Protein AF-A0A3D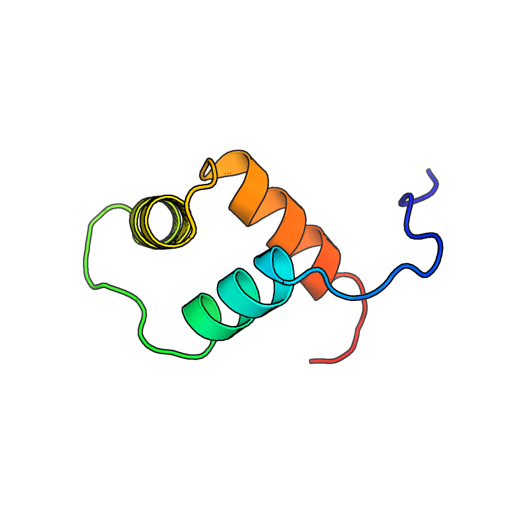0X3I3-F1 (afdb_monomer_lite)

Secondary structure (DSSP, 8-state):
-----------HHHHHHHHHHHS----SS-HHHHHHHHHTS-HHHHHHHHHHHHHS---

Structure (mmCIF, N/CA/C/O backbone):
data_AF-A0A3D0X3I3-F1
#
_entry.id   AF-A0A3D0X3I3-F1
#
loop_
_atom_site.group_PDB
_atom_site.id
_atom_site.type_symbol
_atom_site.label_atom_id
_atom_site.label_alt_id
_atom_site.label_comp_id
_atom_site.label_asym_id
_atom_site.label_entity_id
_atom_site.label_seq_id
_atom_site.pdbx_PDB_ins_code
_atom_site.Cartn_x
_atom_site.Cartn_y
_atom_site.Cartn_z
_atom_site.occupancy
_atom_site.B_iso_or_equiv
_atom_site.auth_seq_id
_atom_site.auth_comp_id
_atom_site.auth_asym_id
_atom_site.auth_atom_id
_atom_site.pdbx_PDB_model_num
ATOM 1 N N . MET A 1 1 ? 4.506 20.801 15.676 1.00 37.81 1 MET A N 1
ATOM 2 C CA . MET A 1 1 ? 3.590 19.811 15.069 1.00 37.81 1 MET A CA 1
ATOM 3 C C . MET A 1 1 ? 4.452 18.676 14.515 1.00 37.81 1 MET A C 1
ATOM 5 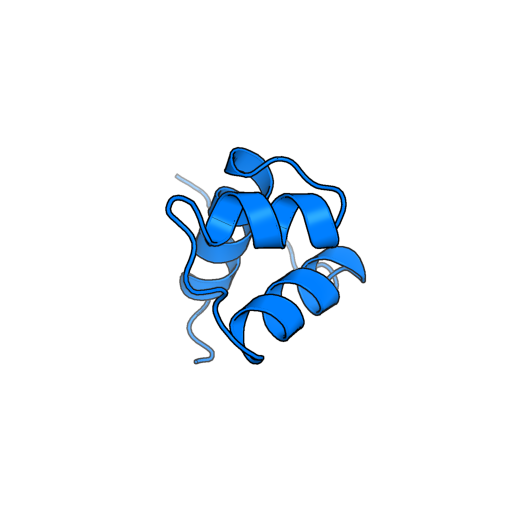O O . MET A 1 1 ? 4.901 18.745 13.381 1.00 37.81 1 MET A O 1
ATOM 9 N N . ARG A 1 2 ? 4.863 17.735 15.382 1.00 36.50 2 ARG A N 1
ATOM 10 C CA . ARG A 1 2 ? 5.868 16.706 15.051 1.00 36.50 2 ARG A CA 1
ATOM 11 C C . ARG A 1 2 ? 5.199 15.623 14.211 1.00 36.50 2 ARG A C 1
ATOM 13 O O . ARG A 1 2 ? 4.409 14.848 14.740 1.00 36.50 2 ARG A O 1
ATOM 20 N N . CYS A 1 3 ? 5.511 15.589 12.915 1.00 32.75 3 CYS A N 1
ATOM 21 C CA . CYS A 1 3 ? 5.347 14.374 12.126 1.00 32.75 3 CYS A CA 1
ATOM 22 C C . CYS A 1 3 ? 6.063 13.239 12.877 1.00 32.75 3 CYS A C 1
ATOM 24 O O . CYS A 1 3 ? 7.227 13.365 13.247 1.00 32.75 3 CYS A O 1
ATOM 26 N N . LYS A 1 4 ? 5.301 12.190 13.183 1.00 41.84 4 LYS A N 1
ATOM 27 C CA . LYS A 1 4 ? 5.605 11.079 14.097 1.00 41.84 4 LYS A CA 1
ATOM 28 C C . LYS A 1 4 ? 6.640 10.075 13.558 1.00 41.84 4 LYS A C 1
ATOM 30 O O . LYS A 1 4 ? 6.595 8.913 13.938 1.00 41.84 4 LYS A O 1
ATOM 35 N N . TYR A 1 5 ? 7.557 10.475 12.685 1.00 46.16 5 TYR A N 1
ATOM 36 C CA . TYR A 1 5 ? 8.514 9.529 12.110 1.00 46.16 5 TYR A CA 1
ATOM 37 C C . TYR A 1 5 ? 9.730 9.390 13.024 1.00 46.16 5 TYR A C 1
ATOM 39 O O . TYR A 1 5 ? 10.710 10.122 12.942 1.00 46.16 5 TYR A O 1
ATOM 47 N N . MET A 1 6 ? 9.581 8.483 13.985 1.00 40.94 6 MET A N 1
ATOM 48 C CA . MET A 1 6 ? 10.691 7.786 14.617 1.00 40.94 6 MET A CA 1
ATOM 49 C C . MET A 1 6 ? 11.120 6.706 13.621 1.00 40.94 6 MET A C 1
ATOM 51 O O . MET A 1 6 ? 10.266 5.950 13.163 1.00 40.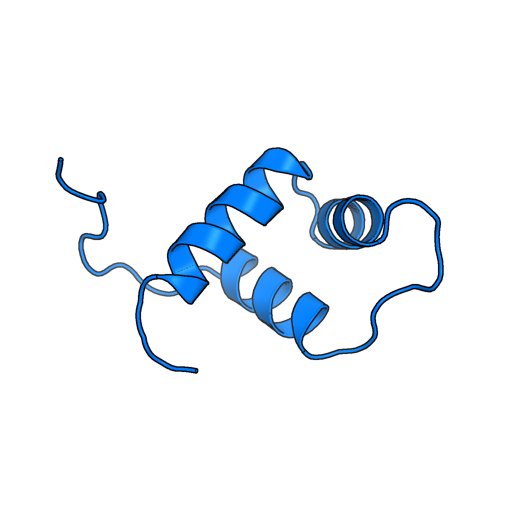94 6 MET A O 1
ATOM 55 N N . GLU A 1 7 ? 12.395 6.698 13.239 1.00 54.09 7 GLU A N 1
ATOM 56 C CA . GLU A 1 7 ? 13.019 5.718 12.342 1.00 54.09 7 GLU A CA 1
ATOM 57 C C . GLU A 1 7 ? 12.473 4.301 12.580 1.00 54.09 7 GLU A C 1
ATOM 59 O O . GLU A 1 7 ? 12.731 3.701 13.622 1.00 54.09 7 GLU A O 1
ATOM 64 N N . CYS A 1 8 ? 11.694 3.761 11.643 1.00 38.50 8 CYS A N 1
ATOM 65 C CA . CYS A 1 8 ? 11.229 2.383 11.729 1.00 38.50 8 CYS A CA 1
ATOM 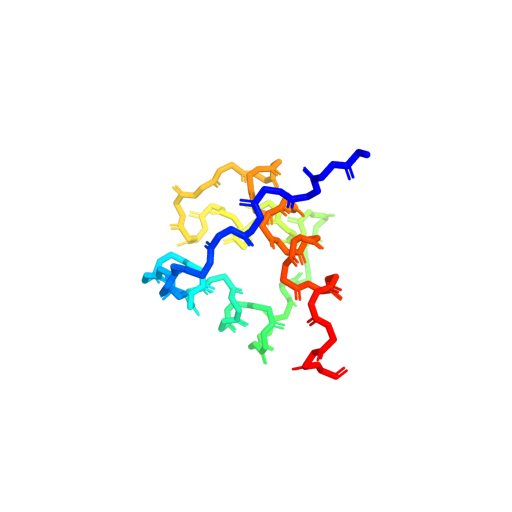66 C C . CYS A 1 8 ? 10.953 1.874 10.317 1.00 38.50 8 CYS A C 1
ATOM 68 O O . CYS A 1 8 ? 9.996 2.298 9.678 1.00 38.50 8 CYS A O 1
ATOM 70 N N . GLU A 1 9 ? 11.895 1.069 9.826 1.00 53.12 9 GLU A N 1
ATOM 71 C CA . GLU A 1 9 ? 11.783 0.102 8.733 1.00 53.12 9 GLU A CA 1
ATOM 72 C C . GLU A 1 9 ? 10.544 0.243 7.831 1.00 53.12 9 GLU A C 1
ATOM 74 O O . GLU A 1 9 ? 9.435 -0.080 8.249 1.00 53.12 9 GLU A O 1
ATOM 79 N N . ILE A 1 10 ? 10.743 0.657 6.568 1.00 66.06 10 ILE A N 1
ATOM 80 C CA . ILE A 1 10 ? 9.709 0.590 5.519 1.00 66.06 10 ILE A CA 1
ATOM 81 C C . ILE A 1 10 ? 9.049 -0.793 5.603 1.00 66.06 10 ILE A C 1
ATOM 83 O O . ILE A 1 10 ? 9.690 -1.804 5.273 1.00 66.06 10 ILE A O 1
ATOM 87 N N . SER A 1 11 ? 7.793 -0.836 6.058 1.00 75.31 11 SER A N 1
ATOM 88 C CA . SER A 1 11 ? 7.100 -2.095 6.299 1.00 75.31 11 SER A CA 1
ATOM 89 C C . SER A 1 11 ? 6.923 -2.832 4.977 1.00 75.31 11 SER A C 1
ATOM 91 O O . SER A 1 11 ? 6.962 -2.251 3.888 1.00 75.31 11 SER A O 1
ATOM 93 N N . GLN A 1 12 ? 6.696 -4.142 5.039 1.00 79.69 12 GLN A N 1
ATOM 94 C CA . GLN A 1 12 ? 6.377 -4.928 3.844 1.00 79.69 12 GLN A CA 1
ATOM 95 C C . GLN A 1 12 ? 5.155 -4.355 3.103 1.00 79.69 12 GLN A C 1
ATOM 97 O O . GLN A 1 12 ? 5.097 -4.421 1.877 1.00 79.69 12 GLN A O 1
ATOM 102 N N . LEU A 1 13 ? 4.217 -3.740 3.834 1.00 81.50 13 LEU A N 1
ATOM 103 C CA . LEU A 1 13 ? 3.095 -2.993 3.262 1.00 81.50 13 LEU A CA 1
ATOM 104 C C . LEU A 1 13 ? 3.553 -1.736 2.516 1.00 81.50 13 LEU A C 1
ATOM 106 O O . LEU A 1 13 ? 3.188 -1.570 1.357 1.00 81.50 13 LEU A O 1
ATOM 110 N N . ASP A 1 14 ? 4.401 -0.899 3.111 1.00 80.25 14 ASP A N 1
ATOM 111 C CA . ASP A 1 14 ? 4.905 0.315 2.454 1.00 80.25 14 ASP A CA 1
ATOM 112 C C . ASP A 1 14 ? 5.701 -0.019 1.185 1.00 80.25 14 ASP A C 1
ATOM 114 O O . ASP A 1 14 ? 5.538 0.631 0.157 1.00 80.25 14 ASP A O 1
ATOM 118 N N . LYS A 1 15 ? 6.490 -1.104 1.198 1.00 81.69 15 LYS A N 1
ATOM 119 C CA . LYS A 1 15 ? 7.179 -1.598 -0.009 1.00 81.69 15 LYS A CA 1
ATOM 120 C C . LYS A 1 15 ? 6.197 -2.012 -1.103 1.00 81.69 15 LYS A C 1
ATOM 122 O O . LYS A 1 15 ? 6.469 -1.760 -2.274 1.00 81.69 15 LYS A O 1
ATOM 127 N N . LYS A 1 16 ? 5.073 -2.645 -0.749 1.00 84.06 16 LYS A N 1
ATOM 128 C CA . LYS A 1 16 ? 4.016 -2.992 -1.714 1.00 84.06 16 LYS A CA 1
ATOM 129 C C . LYS A 1 16 ? 3.343 -1.744 -2.280 1.00 84.06 16 LYS A C 1
ATOM 131 O O . LYS A 1 16 ? 3.133 -1.696 -3.483 1.00 84.06 16 LYS A O 1
ATOM 136 N N . ILE A 1 17 ? 3.070 -0.742 -1.443 1.00 82.69 17 ILE A N 1
ATOM 137 C CA . ILE A 1 17 ? 2.494 0.549 -1.852 1.00 82.69 17 ILE A CA 1
ATOM 138 C C . ILE A 1 17 ? 3.426 1.274 -2.828 1.00 82.69 17 ILE A C 1
ATOM 140 O O . ILE A 1 17 ? 2.996 1.674 -3.904 1.00 82.69 17 ILE A O 1
ATOM 144 N N . ILE A 1 18 ? 4.712 1.392 -2.484 1.00 80.06 18 ILE A N 1
ATOM 145 C CA . ILE A 1 18 ? 5.718 2.046 -3.332 1.00 80.06 18 ILE A CA 1
ATOM 146 C C . ILE A 1 18 ? 5.862 1.310 -4.661 1.00 80.06 18 ILE A C 1
ATOM 148 O O . ILE A 1 18 ? 5.879 1.951 -5.704 1.00 80.06 18 ILE A O 1
ATOM 152 N N . ARG A 1 19 ? 5.925 -0.028 -4.644 1.00 83.19 19 ARG A N 1
ATOM 153 C CA . ARG A 1 19 ? 5.965 -0.820 -5.879 1.00 83.19 19 ARG A CA 1
ATOM 154 C C . ARG A 1 19 ? 4.723 -0.584 -6.723 1.00 83.19 19 ARG A C 1
ATOM 156 O O . ARG A 1 19 ? 4.868 -0.279 -7.889 1.00 83.19 19 ARG A O 1
ATOM 163 N N . ALA A 1 20 ? 3.534 -0.646 -6.130 1.00 82.88 20 ALA A N 1
ATOM 164 C CA . ALA A 1 20 ? 2.277 -0.419 -6.836 1.00 82.88 20 ALA A CA 1
ATOM 165 C C . ALA A 1 20 ? 2.186 0.990 -7.461 1.00 82.88 20 ALA A C 1
ATOM 167 O O . ALA A 1 20 ? 1.569 1.145 -8.505 1.00 82.88 20 ALA A O 1
ATOM 168 N N . LEU A 1 21 ? 2.824 1.997 -6.852 1.00 79.62 21 LEU A N 1
ATOM 169 C CA . LEU A 1 21 ? 2.954 3.351 -7.408 1.00 79.62 21 LEU A CA 1
ATOM 170 C C . LEU A 1 21 ? 4.022 3.486 -8.502 1.00 79.62 21 LEU A C 1
ATOM 172 O O . LEU A 1 21 ? 3.891 4.350 -9.363 1.00 79.62 21 LEU A O 1
ATOM 176 N N . GLN A 1 22 ? 5.104 2.708 -8.422 1.00 79.31 22 GLN A N 1
ATOM 177 C CA . GLN A 1 22 ? 6.197 2.700 -9.404 1.00 79.31 22 GLN A CA 1
ATOM 178 C C . GLN A 1 22 ? 5.902 1.834 -10.635 1.00 79.31 22 GLN A C 1
ATOM 180 O O . GLN A 1 22 ? 6.636 1.935 -11.615 1.00 79.31 22 GLN A O 1
ATOM 185 N N . ASP A 1 23 ? 4.899 0.962 -10.549 1.00 79.00 23 ASP A N 1
ATOM 186 C CA . ASP A 1 23 ? 4.492 0.035 -11.604 1.00 79.00 23 ASP A CA 1
ATOM 187 C C . ASP A 1 23 ? 3.585 0.760 -12.623 1.00 79.00 23 ASP A C 1
ATOM 189 O O . ASP A 1 23 ? 3.965 1.798 -13.161 1.00 79.00 23 ASP A O 1
ATOM 193 N N . ASP A 1 24 ? 2.379 0.254 -12.880 1.00 75.25 24 ASP A N 1
ATOM 194 C CA . ASP A 1 24 ? 1.419 0.859 -13.805 1.00 75.25 24 ASP A CA 1
ATOM 195 C C . ASP A 1 24 ? 0.165 1.377 -13.082 1.00 75.25 24 ASP A C 1
ATOM 197 O O . ASP A 1 24 ? -0.470 0.667 -12.291 1.00 75.25 24 ASP A O 1
ATOM 201 N N . PHE A 1 25 ? -0.231 2.617 -13.388 1.00 77.88 25 PHE A N 1
ATOM 202 C CA . PHE A 1 25 ? -1.485 3.183 -12.892 1.00 77.88 25 PHE A CA 1
ATOM 203 C C . PHE A 1 25 ? -2.660 2.625 -13.707 1.00 77.88 25 PHE A C 1
ATOM 205 O O . PHE A 1 25 ? -2.729 2.862 -14.915 1.00 77.88 25 PHE A O 1
ATOM 212 N N . PRO A 1 26 ? -3.620 1.917 -13.081 1.00 78.69 26 PRO A N 1
ATOM 213 C CA . PRO A 1 26 ? -4.779 1.411 -13.802 1.00 78.69 26 PRO A CA 1
ATOM 214 C C . PRO A 1 26 ? -5.615 2.577 -14.348 1.00 78.69 26 PRO A C 1
ATOM 216 O O . PRO A 1 26 ? -5.922 3.524 -13.627 1.00 78.69 26 PRO A O 1
ATOM 219 N N . LEU A 1 27 ? -6.016 2.496 -15.617 1.00 79.50 27 LEU A N 1
ATOM 220 C CA . LEU A 1 27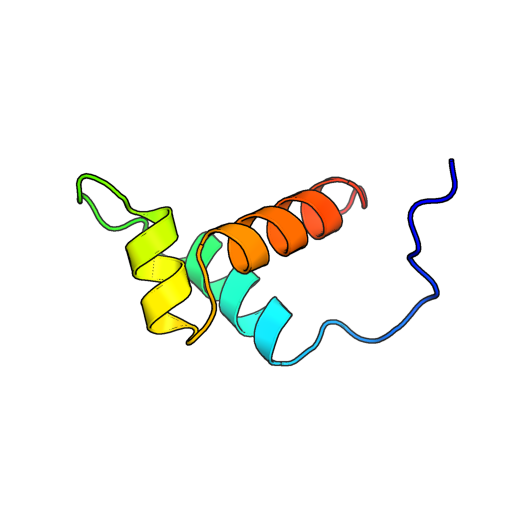 ? -6.892 3.471 -16.281 1.00 79.50 27 LEU A CA 1
ATOM 221 C C . LEU A 1 27 ? -8.358 3.260 -15.866 1.00 79.50 27 LEU A C 1
ATOM 223 O O . LEU A 1 27 ? -9.209 2.906 -16.678 1.00 79.50 27 LEU A O 1
ATOM 227 N N . VAL A 1 28 ? -8.634 3.422 -14.577 1.00 84.25 28 VAL A N 1
ATOM 228 C CA . VAL A 1 28 ? -9.969 3.329 -13.972 1.00 84.25 28 VAL A CA 1
ATOM 229 C C . VAL A 1 28 ? -10.339 4.667 -13.333 1.00 84.25 28 VAL A C 1
ATOM 231 O O . VAL A 1 28 ? -9.483 5.534 -13.172 1.00 84.25 28 VAL A O 1
ATOM 234 N N . GLU A 1 29 ? -11.607 4.843 -12.960 1.00 83.31 29 GLU A N 1
ATOM 235 C CA . GLU A 1 29 ? -12.094 6.093 -12.352 1.00 83.31 29 GLU A CA 1
ATOM 236 C C . GLU A 1 29 ? -11.393 6.415 -11.019 1.00 83.31 29 GLU A C 1
ATOM 238 O O . GLU A 1 29 ? -11.116 7.577 -10.729 1.00 83.31 29 GLU A O 1
ATOM 243 N N . GLU A 1 30 ? -11.046 5.389 -10.234 1.00 84.44 30 GLU A N 1
ATOM 244 C CA . GLU A 1 30 ? -10.419 5.526 -8.913 1.00 84.44 30 GLU A CA 1
ATOM 245 C C . GLU A 1 30 ? -9.139 4.664 -8.807 1.00 84.44 30 GLU A C 1
ATOM 247 O O . GLU A 1 30 ? -9.137 3.609 -8.164 1.00 84.44 30 GLU A O 1
ATOM 252 N N . PRO A 1 31 ? -8.014 5.075 -9.426 1.00 83.75 31 PRO A N 1
ATOM 253 C CA . PRO A 1 31 ? -6.806 4.251 -9.491 1.00 83.75 31 PRO A CA 1
ATOM 254 C C . PRO A 1 31 ? -6.188 3.987 -8.114 1.00 83.75 31 PRO A C 1
ATOM 256 O O . PRO A 1 31 ? -5.716 2.886 -7.849 1.00 83.75 31 PRO A O 1
ATOM 259 N N . TYR A 1 32 ? -6.228 4.962 -7.202 1.00 83.06 32 TYR A N 1
ATOM 260 C CA . TYR A 1 32 ? -5.696 4.808 -5.844 1.00 83.06 32 TYR A CA 1
ATOM 261 C C . TYR A 1 32 ? -6.485 3.802 -5.011 1.00 83.06 32 TYR A C 1
ATOM 263 O O . TYR A 1 32 ? -5.892 3.046 -4.246 1.00 83.06 32 TYR A O 1
ATOM 271 N N . LYS A 1 33 ? -7.804 3.750 -5.192 1.00 85.44 33 LYS A N 1
ATOM 272 C CA . LYS A 1 33 ? -8.679 2.783 -4.531 1.00 85.44 33 LYS A CA 1
ATOM 273 C C . LYS A 1 33 ? -8.415 1.363 -5.017 1.00 85.44 33 LYS A C 1
ATOM 275 O O . LYS A 1 33 ? -8.325 0.451 -4.201 1.00 85.44 33 LYS A O 1
ATOM 280 N N . GLU A 1 34 ? -8.214 1.188 -6.321 1.00 87.38 34 GLU A N 1
ATOM 281 C CA . GLU A 1 34 ? -7.817 -0.095 -6.912 1.00 87.38 34 GLU A CA 1
ATOM 282 C C . GLU A 1 34 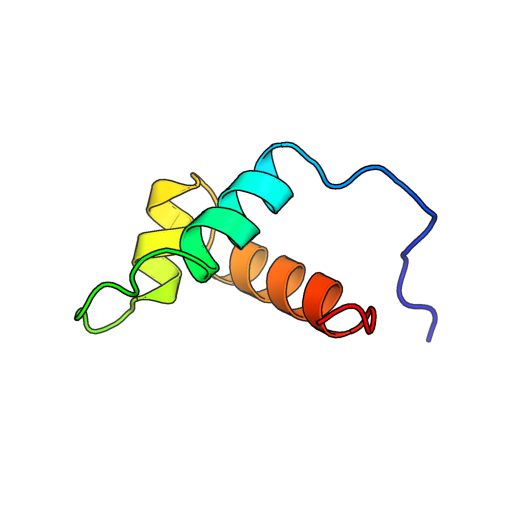? -6.434 -0.540 -6.400 1.00 87.38 34 GLU A C 1
ATOM 284 O O . GLU A 1 34 ? -6.249 -1.683 -5.984 1.00 87.38 34 GLU A O 1
ATOM 289 N N . LEU A 1 35 ? -5.457 0.371 -6.346 1.00 85.56 35 LEU A N 1
ATOM 290 C CA . LEU A 1 35 ? -4.126 0.080 -5.800 1.00 85.56 35 LEU A CA 1
ATOM 291 C C . LEU A 1 35 ? -4.180 -0.254 -4.300 1.00 85.56 35 LEU A C 1
ATOM 293 O O . LEU A 1 35 ? -3.530 -1.201 -3.856 1.00 85.56 35 LEU A O 1
ATOM 297 N N . ALA A 1 36 ? -4.987 0.469 -3.523 1.00 86.50 36 ALA A N 1
ATOM 298 C CA . ALA A 1 36 ? -5.203 0.205 -2.105 1.00 86.50 36 ALA A CA 1
ATOM 299 C C . ALA A 1 36 ? -5.855 -1.171 -1.885 1.00 86.50 36 ALA A C 1
ATOM 301 O O . ALA A 1 36 ? -5.352 -1.968 -1.088 1.00 86.50 36 ALA A O 1
ATOM 302 N N . ALA A 1 37 ? -6.883 -1.506 -2.671 1.00 86.06 37 ALA A N 1
ATOM 303 C CA . ALA A 1 37 ? -7.537 -2.812 -2.648 1.00 86.06 37 ALA A CA 1
ATOM 304 C C . ALA A 1 37 ? -6.565 -3.954 -2.990 1.00 86.06 37 ALA A C 1
ATOM 306 O O . ALA A 1 37 ? -6.541 -4.968 -2.292 1.00 86.06 37 ALA A O 1
ATOM 307 N N . ARG A 1 38 ? -5.695 -3.772 -3.995 1.00 84.88 38 ARG A N 1
ATOM 308 C CA . ARG A 1 38 ? -4.640 -4.741 -4.357 1.00 84.88 38 ARG A CA 1
ATOM 309 C C . ARG A 1 38 ? -3.629 -4.973 -3.237 1.00 84.88 38 ARG A C 1
ATOM 311 O O . ARG A 1 38 ? -3.122 -6.082 -3.078 1.00 84.88 38 ARG A O 1
ATOM 318 N N . VAL A 1 39 ? -3.313 -3.931 -2.471 1.00 83.94 39 VAL A N 1
ATOM 319 C CA . VAL A 1 39 ? -2.395 -4.014 -1.327 1.00 83.94 39 VAL A CA 1
ATOM 320 C C . VAL A 1 39 ? -3.102 -4.535 -0.064 1.00 83.94 39 VAL A C 1
ATOM 322 O O . VAL A 1 39 ? -2.433 -5.044 0.838 1.00 83.94 39 VAL A O 1
ATOM 325 N N . GLY A 1 40 ? -4.437 -4.493 -0.028 1.00 86.69 40 GLY A N 1
ATOM 326 C CA . GLY A 1 40 ? -5.261 -4.920 1.104 1.00 86.69 40 GLY A CA 1
ATOM 327 C C . GLY A 1 40 ? -5.418 -3.843 2.179 1.00 86.69 40 GLY A C 1
ATOM 328 O O . GLY A 1 40 ? -5.526 -4.171 3.357 1.00 86.69 40 GLY A O 1
ATOM 329 N N . VAL A 1 41 ? -5.383 -2.569 1.787 1.00 86.81 41 VAL A N 1
ATOM 330 C CA . VAL A 1 41 ? -5.526 -1.407 2.676 1.00 86.81 41 VAL A CA 1
ATOM 331 C C . VAL A 1 41 ? -6.646 -0.499 2.181 1.00 86.81 41 VAL A C 1
ATOM 333 O O . VAL A 1 41 ? -7.043 -0.557 1.018 1.00 86.81 41 VAL A O 1
ATOM 336 N N . SER A 1 42 ? -7.157 0.362 3.055 1.00 87.50 42 SER A N 1
ATOM 337 C CA . SER A 1 42 ? -8.107 1.402 2.654 1.00 87.50 42 SER A CA 1
ATOM 338 C C . SER A 1 42 ? -7.407 2.494 1.844 1.00 87.50 42 SER A C 1
ATOM 340 O O . SER A 1 42 ? -6.232 2.786 2.072 1.00 87.50 42 SER A O 1
ATOM 342 N N . GLU A 1 43 ? -8.136 3.149 0.941 1.00 85.44 43 GLU A N 1
ATOM 343 C CA . GLU A 1 43 ? -7.617 4.273 0.148 1.00 85.44 43 GLU A CA 1
ATOM 344 C C . GLU A 1 43 ? -7.067 5.404 1.031 1.00 85.44 43 GLU A C 1
ATOM 346 O O . GLU A 1 43 ? -5.994 5.942 0.764 1.00 85.44 43 GLU A O 1
ATOM 351 N N . GLU A 1 44 ? -7.756 5.726 2.126 1.00 86.69 44 GLU A N 1
ATOM 352 C CA . GLU A 1 44 ? -7.316 6.746 3.084 1.00 86.69 44 GLU A CA 1
ATOM 353 C C . GLU A 1 44 ? -5.959 6.393 3.704 1.00 86.69 44 GLU A C 1
ATOM 355 O O . GLU A 1 44 ? -5.061 7.233 3.760 1.00 86.69 44 GLU A O 1
ATOM 360 N N . GLU A 1 45 ? -5.789 5.129 4.101 1.00 84.62 45 GLU A N 1
ATOM 361 C CA . GLU A 1 45 ? -4.556 4.619 4.701 1.00 84.62 45 GLU A CA 1
ATOM 362 C C . GLU A 1 45 ? -3.413 4.570 3.675 1.00 84.62 45 GLU A C 1
ATOM 364 O O . GLU A 1 45 ? -2.265 4.894 3.987 1.00 84.62 45 GLU A O 1
ATOM 369 N N . PHE A 1 46 ? -3.735 4.224 2.425 1.00 85.00 46 PHE A N 1
ATOM 370 C CA . PHE A 1 46 ? -2.809 4.281 1.299 1.00 85.00 46 PHE A CA 1
ATOM 371 C C . PHE A 1 46 ? -2.315 5.715 1.079 1.00 85.00 46 PHE A C 1
ATOM 373 O O . PHE A 1 46 ? -1.113 5.967 1.113 1.00 85.00 46 PHE A O 1
ATOM 380 N N . LEU A 1 47 ? -3.225 6.680 0.926 1.00 83.75 47 LEU A N 1
ATOM 381 C CA . LEU A 1 47 ? -2.883 8.084 0.691 1.00 83.75 47 LEU A CA 1
ATOM 382 C C . LEU A 1 47 ? -2.156 8.725 1.877 1.00 83.75 47 LEU A C 1
ATOM 384 O O . LEU A 1 47 ? -1.298 9.586 1.678 1.00 83.75 47 LEU A O 1
ATOM 388 N N . GLU A 1 48 ? -2.490 8.350 3.112 1.00 85.06 48 GLU A N 1
ATOM 389 C CA . GLU A 1 48 ? -1.771 8.806 4.301 1.00 85.06 48 GLU A CA 1
ATOM 390 C C . GLU A 1 48 ? -0.314 8.326 4.280 1.00 85.06 48 GLU A C 1
ATOM 392 O O . GLU A 1 48 ? 0.598 9.147 4.402 1.00 85.06 48 GLU A O 1
ATOM 397 N N . ARG A 1 49 ? -0.080 7.037 3.999 1.00 81.75 49 ARG A N 1
ATOM 398 C CA . ARG A 1 49 ? 1.274 6.472 3.866 1.00 81.75 49 ARG A CA 1
ATOM 399 C C . ARG A 1 49 ? 2.054 7.096 2.716 1.00 81.75 49 ARG A C 1
ATOM 401 O O . ARG A 1 49 ? 3.200 7.486 2.908 1.00 81.75 49 ARG A O 1
ATOM 408 N N . VAL A 1 50 ? 1.435 7.278 1.550 1.00 80.44 50 VAL A N 1
ATOM 409 C CA . VAL A 1 50 ? 2.069 7.938 0.393 1.00 80.44 50 VAL A CA 1
ATOM 410 C C . VAL A 1 50 ? 2.455 9.380 0.716 1.00 80.44 50 VAL A C 1
ATOM 412 O O . VAL A 1 50 ? 3.565 9.810 0.402 1.00 80.44 50 VAL A O 1
ATOM 415 N N . ARG A 1 51 ? 1.580 10.126 1.402 1.00 80.75 51 ARG A N 1
ATOM 416 C CA . ARG A 1 51 ? 1.886 11.486 1.867 1.00 80.75 51 ARG A CA 1
ATOM 417 C C . ARG A 1 51 ? 3.037 11.504 2.863 1.00 80.75 51 ARG A C 1
ATOM 419 O O . ARG A 1 51 ? 3.864 12.409 2.792 1.00 80.75 51 ARG A O 1
ATOM 426 N N . CYS A 1 52 ? 3.099 10.538 3.773 1.00 75.94 52 CYS A N 1
ATOM 427 C CA . CYS A 1 52 ? 4.216 10.392 4.698 1.00 75.94 52 CYS A CA 1
ATOM 428 C C . CYS A 1 52 ? 5.531 10.099 3.961 1.00 75.94 52 CYS A C 1
ATOM 430 O O . CYS A 1 52 ? 6.510 10.806 4.192 1.00 75.94 52 CYS A O 1
ATOM 432 N N . LEU A 1 53 ? 5.521 9.154 3.015 1.00 73.50 53 LEU A N 1
ATOM 433 C CA . LEU A 1 53 ? 6.683 8.775 2.203 1.00 73.50 53 LEU A CA 1
ATOM 434 C C . LEU A 1 53 ? 7.191 9.927 1.323 1.00 73.50 53 LEU A C 1
ATOM 436 O O . LEU A 1 53 ? 8.391 10.153 1.244 1.00 73.50 53 LEU A O 1
ATOM 440 N N . SER A 1 54 ? 6.298 10.706 0.704 1.00 66.12 54 SER A N 1
ATOM 441 C CA . SER A 1 54 ? 6.685 11.842 -0.147 1.00 66.12 54 SER A CA 1
ATOM 442 C C . SER A 1 54 ? 7.228 13.043 0.641 1.00 66.12 54 SER A C 1
ATOM 444 O O . SER A 1 54 ? 7.892 13.905 0.063 1.00 66.12 54 SER A O 1
ATOM 446 N N . LYS A 1 55 ? 6.928 13.144 1.944 1.00 62.84 55 LYS A N 1
ATOM 447 C CA . LYS A 1 55 ? 7.395 14.241 2.811 1.00 62.84 55 LYS A CA 1
ATOM 448 C C . LYS A 1 55 ? 8.842 14.045 3.258 1.00 62.84 55 LYS A C 1
ATOM 450 O O . LYS A 1 55 ? 9.543 15.025 3.512 1.00 62.84 55 LYS A O 1
ATOM 455 N N . GLU A 1 56 ? 9.293 12.798 3.330 1.00 57.12 56 GLU A N 1
ATOM 456 C CA . GLU A 1 56 ? 10.701 12.462 3.481 1.00 57.12 56 GLU A CA 1
ATOM 457 C C . GLU A 1 56 ? 11.359 12.539 2.101 1.00 57.12 56 GLU A C 1
ATOM 459 O O . GLU A 1 56 ? 11.276 11.615 1.302 1.00 57.12 56 GLU A O 1
ATOM 464 N N . LYS A 1 57 ? 11.977 13.685 1.783 1.00 49.16 57 LYS A N 1
ATOM 465 C CA . LYS A 1 57 ? 12.743 13.902 0.544 1.00 49.16 57 LYS A CA 1
ATOM 466 C C . LYS A 1 57 ? 13.765 12.777 0.308 1.00 49.16 57 LYS A C 1
ATOM 468 O O . LYS A 1 57 ? 14.903 12.856 0.768 1.00 49.16 57 LYS A O 1
ATOM 473 N N . LYS A 1 58 ? 13.365 11.764 -0.453 1.00 44.84 58 LYS A N 1
ATOM 474 C CA . LYS A 1 58 ? 14.231 10.808 -1.148 1.00 44.84 58 LYS A CA 1
ATOM 475 C C . LYS A 1 58 ? 13.522 10.261 -2.393 1.00 44.84 58 LYS A C 1
ATOM 477 O O . LYS A 1 58 ? 13.528 9.062 -2.644 1.00 44.84 58 LYS A O 1
ATOM 482 N N . ILE A 1 59 ? 12.909 11.160 -3.160 1.00 44.69 59 ILE A N 1
ATOM 483 C CA . ILE A 1 59 ? 12.621 10.976 -4.586 1.00 44.69 59 ILE A CA 1
ATOM 484 C C . ILE A 1 59 ? 12.981 12.288 -5.278 1.00 44.69 59 ILE A C 1
ATOM 486 O O . ILE A 1 59 ? 12.619 13.347 -4.710 1.00 44.69 59 ILE A O 1
#

Radius of gyration: 12.02 Å; chains: 1; bounding box: 26×25×31 Å

Sequence (59 aa):
MRCKYMECEISQLDKKIIRALQDDFPLVEEPYKELAARVGVSEEEFLERVRCLSKEKKI

pLDDT: mean 73.15, std 16.36, range [32.75, 87.5]

Foldseek 3Di:
DDPPDDDDDCDPLNVLLVVLVVDDQDPDPCSLQVSCVVSPHGSVVSVVSVVVVVVPPDD